Protein AF-A0A5K1FLQ1-F1 (afdb_monomer)

Solvent-accessible surface area (backbone atoms only — not comparable to full-atom values): 3139 Å² total; per-residue (Å²): 119,48,77,44,71,58,61,69,72,69,44,70,67,57,54,54,47,50,61,53,46,52,59,47,50,76,72,33,87,88,55,46,79,45,80,41,52,96,49,89,60,55,61,59,55,47,66,71,74,105

Radius of gyration: 10.5 Å; Cα contacts (8 Å, |Δi|>4): 37; chains: 1; bounding box: 22×19×24 Å

Structure (mmCIF, N/CA/C/O backbone):
data_AF-A0A5K1FLQ1-F1
#
_entry.id   AF-A0A5K1FLQ1-F1
#
loop_
_atom_site.group_PDB
_atom_site.id
_atom_site.type_symbol
_atom_site.label_atom_id
_atom_site.label_alt_id
_atom_site.label_comp_id
_atom_site.label_asym_id
_atom_site.label_entity_id
_atom_site.label_seq_id
_atom_site.pdbx_PDB_ins_code
_atom_site.Cartn_x
_atom_site.Cartn_y
_atom_site.Cartn_z
_atom_site.occupancy
_atom_site.B_iso_or_equiv
_atom_site.auth_seq_id
_atom_site.auth_comp_id
_atom_site.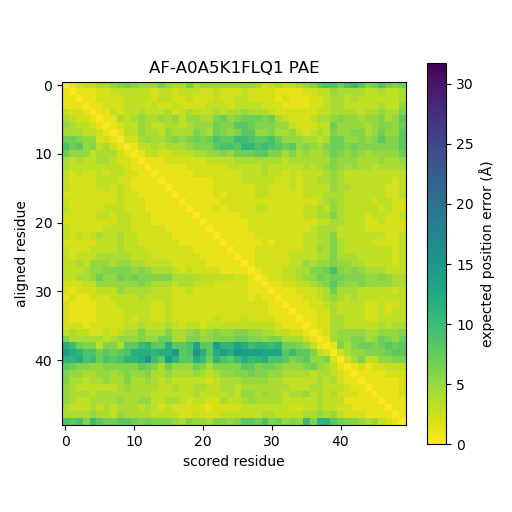auth_asym_id
_atom_site.auth_atom_id
_atom_site.pdbx_PDB_model_num
ATOM 1 N N . VAL A 1 1 ? -11.798 -1.409 3.311 1.00 90.50 1 VAL A N 1
ATOM 2 C CA . VAL A 1 1 ? -1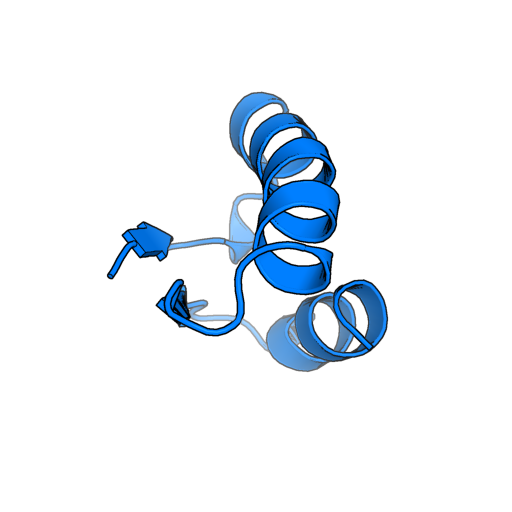0.535 -2.016 2.831 1.00 90.50 1 VAL A CA 1
ATOM 3 C C . VAL A 1 1 ? -10.182 -1.316 1.535 1.00 90.50 1 VAL A C 1
ATOM 5 O O . VAL A 1 1 ? -11.077 -1.185 0.711 1.00 90.50 1 VAL A O 1
ATOM 8 N N . ILE A 1 2 ? -8.959 -0.810 1.386 1.00 93.19 2 ILE A N 1
ATOM 9 C CA . ILE A 1 2 ? -8.452 -0.254 0.121 1.00 93.19 2 ILE A CA 1
ATOM 10 C C . ILE A 1 2 ? -7.304 -1.138 -0.353 1.00 93.19 2 ILE A C 1
ATOM 12 O O . ILE A 1 2 ? -6.464 -1.530 0.458 1.00 93.19 2 ILE A O 1
ATOM 16 N N . ILE A 1 3 ? -7.294 -1.444 -1.647 1.00 92.81 3 ILE A N 1
ATOM 17 C CA . ILE A 1 3 ? -6.243 -2.217 -2.304 1.00 92.81 3 ILE A CA 1
ATOM 18 C C . ILE A 1 3 ? -5.557 -1.287 -3.299 1.00 92.81 3 ILE A C 1
ATOM 20 O O . ILE A 1 3 ? -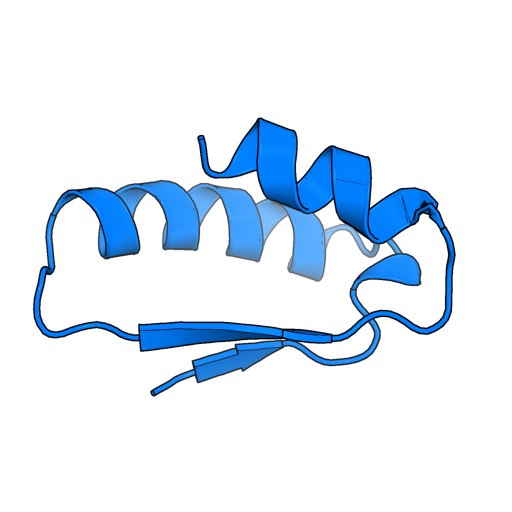6.225 -0.676 -4.130 1.00 92.81 3 ILE A O 1
ATOM 24 N N . MET A 1 4 ? -4.243 -1.150 -3.171 1.00 90.00 4 MET A N 1
ATOM 25 C CA . MET A 1 4 ? -3.404 -0.456 -4.138 1.00 90.00 4 MET A CA 1
ATOM 26 C C . MET A 1 4 ? -2.575 -1.485 -4.881 1.00 90.00 4 MET A C 1
ATOM 28 O O . MET A 1 4 ? -1.681 -2.088 -4.284 1.00 90.00 4 MET A O 1
ATOM 32 N N . ASP A 1 5 ? -2.895 -1.660 -6.157 1.00 89.44 5 ASP A N 1
ATOM 33 C CA . ASP A 1 5 ? -2.199 -2.587 -7.034 1.00 89.44 5 ASP A CA 1
ATOM 34 C C . ASP A 1 5 ? -1.092 -1.904 -7.830 1.00 89.44 5 ASP A C 1
ATOM 36 O O . ASP A 1 5 ? -1.093 -0.682 -7.989 1.00 89.44 5 ASP A O 1
ATOM 40 N N . GLU A 1 6 ? -0.117 -2.698 -8.258 1.00 87.25 6 GLU A N 1
ATOM 41 C CA . GLU A 1 6 ? 1.048 -2.257 -9.025 1.00 87.25 6 GLU A CA 1
ATOM 42 C C . GLU A 1 6 ? 1.772 -1.035 -8.448 1.00 87.25 6 GLU A C 1
ATOM 44 O O . GLU A 1 6 ? 2.284 -0.167 -9.156 1.00 87.25 6 GLU A O 1
ATOM 49 N N . ALA A 1 7 ? 1.921 -1.005 -7.119 1.00 84.38 7 ALA A N 1
ATOM 50 C CA . ALA A 1 7 ? 2.620 0.073 -6.414 1.00 84.38 7 ALA A CA 1
ATOM 51 C C . ALA A 1 7 ? 4.070 0.297 -6.898 1.00 84.38 7 ALA A C 1
ATOM 53 O O . ALA A 1 7 ? 4.682 1.327 -6.604 1.00 84.38 7 ALA A O 1
ATOM 54 N N . HIS A 1 8 ? 4.622 -0.655 -7.650 1.00 83.94 8 HIS A N 1
ATOM 55 C CA . HIS A 1 8 ? 5.947 -0.601 -8.243 1.00 83.94 8 HIS A CA 1
ATOM 56 C C . HIS A 1 8 ? 6.097 0.416 -9.389 1.00 83.94 8 HIS A C 1
ATOM 58 O O . HIS A 1 8 ? 7.226 0.834 -9.640 1.00 83.94 8 HIS A O 1
ATOM 64 N N . GLU A 1 9 ? 5.011 0.852 -10.038 1.00 81.19 9 GLU A N 1
ATOM 65 C CA . GLU A 1 9 ? 5.072 1.819 -11.150 1.00 81.19 9 GLU A CA 1
ATOM 66 C C . GLU A 1 9 ? 5.445 3.244 -10.703 1.00 81.19 9 GLU A C 1
ATOM 68 O O . GLU A 1 9 ? 5.788 4.084 -11.531 1.00 81.19 9 GLU A O 1
ATOM 73 N N . ARG A 1 10 ? 5.421 3.526 -9.387 1.00 81.56 10 ARG A N 1
ATOM 74 C CA . ARG A 1 10 ? 5.898 4.788 -8.776 1.00 81.56 10 ARG A CA 1
ATOM 75 C C . ARG A 1 10 ? 5.361 6.058 -9.455 1.00 81.56 10 ARG A C 1
ATOM 77 O O . ARG A 1 10 ? 6.075 7.051 -9.586 1.00 81.56 10 ARG A O 1
ATOM 84 N N . SER A 1 11 ? 4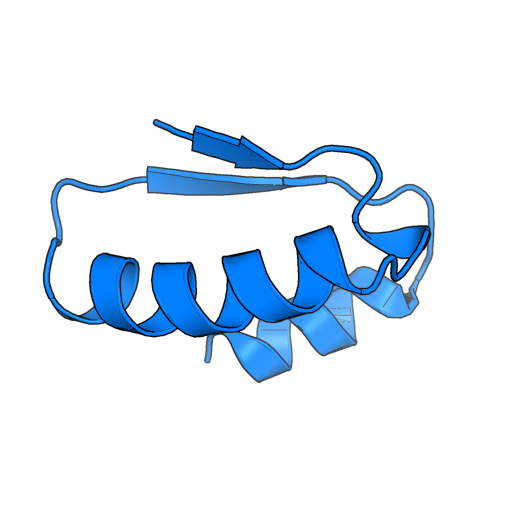.091 6.052 -9.860 1.00 87.12 11 SER A N 1
ATOM 85 C CA . SER A 1 11 ? 3.452 7.257 -10.394 1.00 87.12 11 SER A CA 1
ATOM 86 C C . SER A 1 11 ? 3.364 8.364 -9.329 1.00 87.12 11 SER A C 1
ATOM 88 O O . SER A 1 11 ? 3.220 8.084 -8.134 1.00 87.1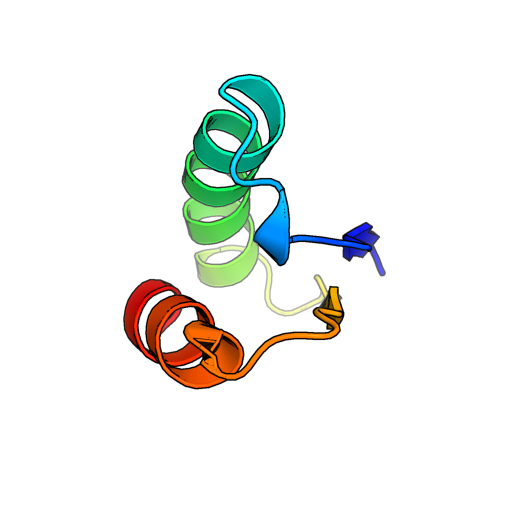2 11 SER A O 1
ATOM 90 N N . LEU A 1 12 ? 3.374 9.632 -9.761 1.00 89.31 12 LEU A N 1
ATOM 91 C CA . LEU A 1 12 ? 3.200 10.786 -8.868 1.00 89.31 12 LEU A CA 1
ATOM 92 C C . LEU A 1 12 ? 1.908 10.676 -8.043 1.00 89.31 12 LEU A C 1
ATOM 94 O O . LEU A 1 12 ? 1.903 10.943 -6.843 1.00 89.31 12 LEU A O 1
ATOM 98 N N . SER A 1 13 ? 0.817 10.249 -8.679 1.00 89.81 13 SER A N 1
ATOM 99 C CA . SER A 1 13 ? -0.481 10.086 -8.024 1.00 89.81 13 SER A CA 1
ATOM 100 C C . SER A 1 13 ? -0.439 9.014 -6.936 1.00 89.81 13 SER A C 1
ATOM 102 O O . SER A 1 13 ? -0.967 9.227 -5.845 1.00 89.81 13 SER A O 1
ATOM 104 N N . THR A 1 14 ? 0.230 7.889 -7.201 1.00 88.88 14 THR A N 1
ATOM 105 C CA . THR A 1 14 ? 0.409 6.791 -6.240 1.00 88.88 14 THR A CA 1
ATOM 106 C C . THR A 1 14 ? 1.221 7.254 -5.027 1.00 88.88 14 THR A C 1
ATOM 108 O O . THR A 1 14 ? 0.840 6.980 -3.888 1.00 88.88 14 THR A O 1
ATOM 111 N N . ASP A 1 15 ? 2.292 8.018 -5.247 1.00 88.88 15 ASP A N 1
ATOM 112 C CA . ASP A 1 15 ? 3.148 8.536 -4.172 1.00 88.88 15 ASP A CA 1
ATOM 113 C C . ASP A 1 15 ? 2.418 9.562 -3.287 1.00 88.88 15 ASP A C 1
ATOM 115 O O . ASP A 1 15 ? 2.490 9.493 -2.053 1.00 88.88 15 ASP A O 1
ATOM 119 N N . VAL A 1 16 ? 1.646 10.471 -3.894 1.00 92.56 16 VAL A N 1
ATOM 120 C CA . VAL A 1 16 ? 0.779 11.405 -3.154 1.00 92.56 16 VAL A CA 1
ATOM 121 C C . VAL A 1 16 ? -0.264 10.640 -2.337 1.00 92.56 16 VAL A C 1
ATOM 123 O O . VAL A 1 16 ? -0.464 10.934 -1.152 1.00 92.56 16 VAL A O 1
ATOM 126 N N . LEU A 1 17 ? -0.897 9.629 -2.938 1.00 92.12 17 LEU A N 1
ATOM 127 C CA . LEU A 1 17 ? -1.905 8.812 -2.272 1.00 92.12 17 LEU A CA 1
ATOM 128 C C . LEU A 1 17 ? -1.315 8.071 -1.065 1.00 92.12 17 LEU A C 1
ATOM 130 O O . LEU A 1 17 ? -1.914 8.100 0.010 1.00 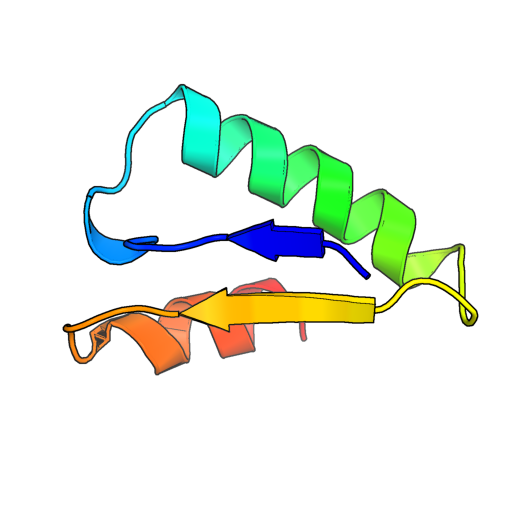92.12 17 LEU A O 1
ATOM 134 N N . PHE A 1 18 ? -0.117 7.492 -1.184 1.00 92.06 18 PHE A N 1
ATOM 135 C CA . PHE A 1 18 ? 0.577 6.864 -0.056 1.00 92.06 18 PHE A CA 1
ATOM 136 C C . PHE A 1 18 ? 0.859 7.843 1.088 1.00 92.06 18 PHE A C 1
ATOM 138 O O . PHE A 1 18 ? 0.652 7.497 2.255 1.00 92.06 18 PHE A O 1
ATOM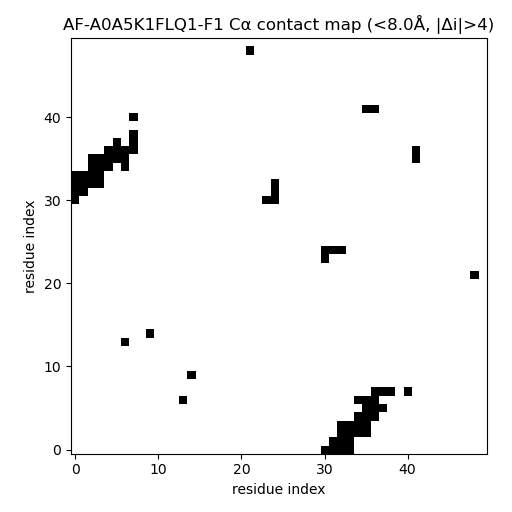 145 N N . GLY A 1 19 ? 1.260 9.079 0.779 1.00 92.69 19 GLY A N 1
ATOM 146 C CA . GLY A 1 19 ? 1.452 10.132 1.781 1.00 92.69 19 GLY A CA 1
ATOM 147 C C . GLY A 1 19 ? 0.180 10.453 2.573 1.00 92.69 19 GLY A C 1
ATOM 148 O O . GLY A 1 19 ? 0.225 10.617 3.798 1.00 92.69 19 GLY A O 1
ATOM 149 N N . ILE A 1 20 ? -0.968 10.502 1.895 1.00 94.31 20 ILE A N 1
ATOM 150 C CA . ILE A 1 20 ? -2.275 10.728 2.528 1.00 94.31 20 ILE A CA 1
ATOM 151 C C . ILE A 1 20 ? -2.689 9.499 3.342 1.00 94.31 20 ILE A C 1
ATOM 153 O O . ILE A 1 20 ? -3.031 9.617 4.522 1.00 94.31 20 ILE A O 1
ATOM 157 N N . LEU A 1 21 ? -2.618 8.311 2.740 1.00 94.00 21 LEU A N 1
ATOM 158 C CA . LEU A 1 21 ? -3.054 7.063 3.359 1.00 94.00 21 LEU A CA 1
ATOM 159 C C . LEU A 1 21 ? -2.242 6.714 4.603 1.00 94.00 21 LEU A C 1
ATOM 161 O O . LEU A 1 21 ? -2.827 6.244 5.574 1.00 94.00 21 LEU A O 1
ATOM 165 N N . LYS A 1 22 ? -0.943 7.028 4.647 1.00 93.31 22 LYS A N 1
ATOM 166 C CA . LYS A 1 22 ? -0.127 6.871 5.861 1.00 93.31 22 LYS A CA 1
ATOM 167 C C . LYS A 1 22 ? -0.736 7.606 7.060 1.00 93.31 22 LYS A C 1
ATOM 169 O O . LYS A 1 22 ? -0.809 7.050 8.154 1.00 93.31 22 LYS A O 1
ATOM 174 N N . LYS A 1 23 ? -1.243 8.829 6.857 1.00 94.31 23 LYS A N 1
ATOM 175 C CA . LYS A 1 23 ? -1.925 9.600 7.915 1.00 94.31 23 LYS A CA 1
ATOM 176 C C . LYS A 1 23 ? -3.276 8.989 8.296 1.00 94.31 23 LYS A C 1
ATOM 178 O O . LYS A 1 23 ? -3.653 9.039 9.465 1.00 94.31 23 LYS A O 1
ATOM 183 N N . VAL A 1 24 ? -4.003 8.432 7.326 1.00 94.44 24 VAL A N 1
ATOM 184 C CA . VAL A 1 24 ? -5.311 7.796 7.553 1.00 94.44 24 VAL A CA 1
ATOM 185 C C . VAL A 1 24 ? -5.154 6.502 8.349 1.00 94.44 24 VAL A C 1
ATOM 187 O O . VAL A 1 24 ? -5.807 6.361 9.379 1.00 94.44 24 VAL A O 1
ATOM 190 N N . VAL A 1 25 ? -4.256 5.608 7.926 1.00 92.94 25 VAL A N 1
ATOM 191 C CA . VAL A 1 25 ? -3.960 4.330 8.599 1.00 92.94 25 VAL A CA 1
ATOM 192 C C . VAL A 1 25 ? -3.510 4.570 10.043 1.00 92.94 25 VAL A C 1
ATOM 194 O O . VAL A 1 25 ? -3.986 3.900 10.953 1.00 92.94 25 VAL A O 1
ATOM 197 N N . ALA A 1 26 ? -2.669 5.584 10.284 1.00 91.81 26 ALA A N 1
ATOM 198 C CA . ALA A 1 26 ? -2.210 5.923 11.633 1.00 91.81 26 ALA A CA 1
ATOM 199 C C . ALA A 1 26 ? -3.337 6.395 12.579 1.00 91.81 26 ALA A C 1
ATOM 201 O O . ALA A 1 26 ? -3.217 6.254 13.795 1.00 91.81 26 ALA A O 1
ATOM 202 N N . ARG A 1 27 ? -4.427 6.968 12.048 1.00 95.38 27 ARG A N 1
ATOM 203 C CA . ARG A 1 27 ? -5.558 7.489 12.843 1.00 95.38 27 ARG A CA 1
ATOM 204 C C . ARG A 1 27 ? -6.732 6.514 12.935 1.00 95.38 27 ARG A C 1
ATOM 206 O O . ARG A 1 27 ? -7.437 6.507 13.941 1.00 95.38 27 ARG A O 1
ATOM 213 N N . ARG A 1 28 ? -6.970 5.720 11.891 1.00 96.12 28 ARG A N 1
ATOM 214 C CA . ARG A 1 28 ? -8.133 4.836 11.754 1.00 96.12 28 ARG A CA 1
ATOM 215 C C . ARG A 1 28 ? -7.731 3.374 11.886 1.00 96.12 28 ARG A C 1
ATOM 217 O O . ARG A 1 28 ? -7.305 2.752 10.921 1.00 96.12 28 ARG A O 1
ATOM 224 N N . ARG A 1 29 ? -7.938 2.805 13.076 1.00 90.12 29 ARG A N 1
ATOM 225 C CA . ARG A 1 29 ? -7.654 1.383 13.356 1.00 90.12 29 ARG A CA 1
ATOM 226 C C . ARG A 1 29 ? -8.575 0.410 12.611 1.00 90.12 29 ARG A C 1
ATOM 228 O O . ARG A 1 29 ? -8.222 -0.750 12.439 1.00 90.12 29 ARG A O 1
ATOM 235 N N . ASP A 1 30 ? -9.745 0.871 12.176 1.00 95.38 30 ASP A N 1
ATOM 236 C CA . ASP A 1 30 ? -10.703 0.106 11.370 1.00 95.38 30 ASP A CA 1
ATOM 237 C C . ASP A 1 30 ? -10.338 0.076 9.874 1.00 95.38 30 ASP A C 1
ATOM 239 O O . ASP A 1 30 ? -10.901 -0.696 9.093 1.00 95.38 30 ASP A O 1
ATOM 243 N N . PHE A 1 31 ? -9.388 0.914 9.456 1.00 94.56 31 PHE A N 1
ATOM 244 C CA . PHE A 1 31 ? -8.985 1.037 8.069 1.00 94.56 31 PHE A CA 1
ATOM 245 C C . PHE A 1 31 ? -7.894 0.018 7.717 1.00 94.56 31 PHE A C 1
ATOM 247 O O . PHE A 1 31 ? -6.809 0.012 8.291 1.00 94.56 31 PHE A O 1
ATOM 254 N N . LYS A 1 32 ? -8.175 -0.830 6.722 1.00 93.25 32 LYS A N 1
ATOM 255 C CA . LYS A 1 32 ? -7.218 -1.798 6.168 1.00 93.25 32 LYS A CA 1
ATOM 256 C C . LYS A 1 32 ? -6.735 -1.332 4.798 1.00 93.25 32 LYS A C 1
ATOM 258 O O . LYS A 1 32 ? -7.562 -1.181 3.892 1.00 93.25 32 LYS A O 1
ATOM 263 N N . LEU A 1 33 ? -5.423 -1.149 4.666 1.00 92.12 33 LEU A N 1
ATOM 264 C CA . LEU A 1 33 ? -4.724 -0.886 3.409 1.00 92.12 33 LEU A CA 1
ATOM 265 C C . LEU A 1 33 ? -3.937 -2.134 3.006 1.00 92.12 33 LEU A C 1
ATOM 267 O O . LEU A 1 33 ? -3.152 -2.641 3.802 1.00 92.12 33 LEU A O 1
ATOM 271 N N . ILE A 1 34 ? -4.146 -2.610 1.783 1.00 91.94 34 ILE A N 1
ATOM 272 C CA . ILE A 1 34 ? -3.387 -3.708 1.181 1.00 91.94 34 ILE A CA 1
ATOM 273 C C . ILE A 1 34 ? -2.626 -3.126 -0.007 1.00 91.94 34 ILE A C 1
ATOM 275 O O . ILE A 1 34 ? -3.223 -2.463 -0.851 1.00 91.94 34 ILE A O 1
ATOM 279 N N . VAL A 1 35 ? -1.315 -3.351 -0.054 1.00 90.50 35 VAL A N 1
ATOM 280 C CA . VAL A 1 35 ? -0.443 -2.872 -1.132 1.00 90.50 35 VAL A CA 1
ATOM 281 C C . VAL A 1 35 ? 0.154 -4.081 -1.835 1.00 90.50 35 VAL A C 1
ATOM 283 O O . VAL A 1 35 ? 0.840 -4.879 -1.196 1.00 90.50 35 VAL A O 1
ATOM 286 N N . THR A 1 36 ? -0.099 -4.216 -3.133 1.00 89.69 36 THR A N 1
ATOM 287 C CA . THR A 1 36 ? 0.453 -5.276 -3.982 1.00 89.69 36 THR A CA 1
ATOM 288 C C . THR A 1 36 ? 1.485 -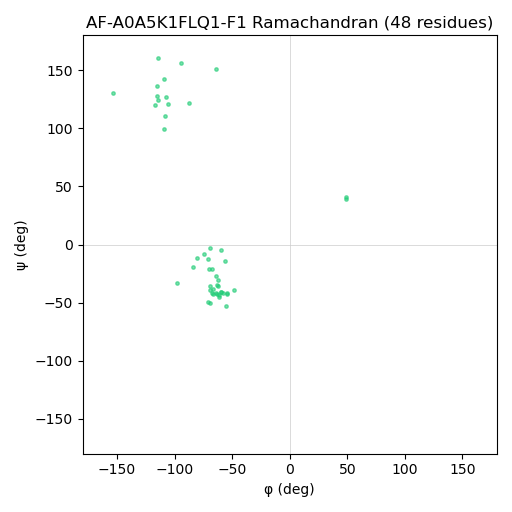4.692 -4.950 1.00 89.69 36 THR A C 1
ATOM 290 O O . THR A 1 36 ? 1.403 -3.544 -5.391 1.00 89.69 36 THR A O 1
ATOM 293 N N . SER A 1 37 ? 2.550 -5.455 -5.196 1.00 86.06 37 SER A N 1
ATOM 294 C CA . SER A 1 37 ? 3.676 -5.056 -6.045 1.00 86.06 37 SER A CA 1
ATOM 295 C C . SER A 1 37 ? 4.340 -6.300 -6.618 1.00 86.06 37 SER A C 1
ATOM 297 O O . SER A 1 37 ? 4.720 -7.189 -5.858 1.00 86.06 37 SER A O 1
ATOM 299 N N . ALA A 1 38 ? 4.563 -6.321 -7.932 1.00 84.19 38 ALA A N 1
ATOM 300 C CA . ALA A 1 38 ? 5.286 -7.393 -8.615 1.00 84.19 38 ALA A CA 1
ATOM 301 C C . ALA A 1 38 ? 6.818 -7.365 -8.397 1.00 84.19 38 ALA A C 1
ATOM 303 O O . ALA A 1 38 ? 7.518 -8.293 -8.792 1.00 84.19 38 ALA A O 1
ATOM 304 N N . THR A 1 39 ? 7.368 -6.313 -7.774 1.00 80.81 39 THR A N 1
ATOM 305 C CA . THR A 1 39 ? 8.827 -6.117 -7.631 1.00 80.81 39 THR A CA 1
ATOM 306 C C . THR A 1 39 ? 9.321 -6.189 -6.181 1.00 80.81 39 THR A C 1
ATOM 308 O O . THR A 1 39 ? 8.570 -5.934 -5.236 1.00 80.81 39 THR A O 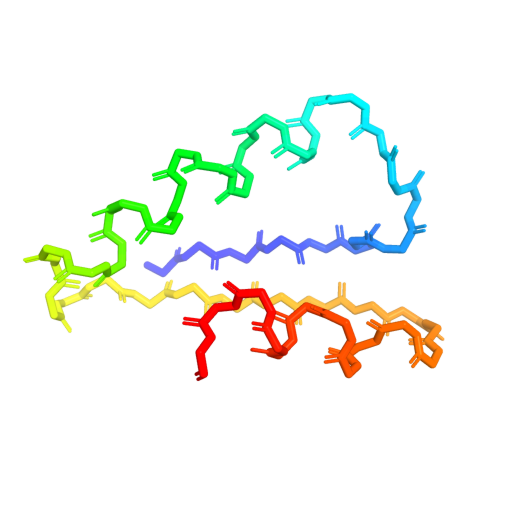1
ATOM 311 N N . LEU A 1 40 ? 10.634 -6.422 -6.007 1.00 64.06 40 LEU A N 1
ATOM 312 C CA . LEU A 1 40 ? 11.354 -6.448 -4.716 1.00 64.06 40 LEU A CA 1
ATOM 313 C C . LEU A 1 40 ? 11.285 -5.129 -3.911 1.00 64.06 40 LEU A C 1
ATOM 315 O O . LEU A 1 40 ? 11.746 -5.069 -2.773 1.00 64.06 40 LEU A O 1
ATOM 319 N N . ASN A 1 41 ? 10.681 -4.064 -4.453 1.00 74.12 41 ASN A N 1
ATOM 320 C CA . ASN A 1 41 ? 10.483 -2.796 -3.744 1.00 74.12 41 ASN A CA 1
ATOM 321 C C . ASN A 1 41 ? 9.454 -2.874 -2.595 1.00 74.12 41 ASN A C 1
ATOM 323 O O . ASN A 1 41 ? 9.302 -1.887 -1.875 1.00 74.12 41 ASN A O 1
ATOM 327 N N . ALA A 1 42 ? 8.794 -4.018 -2.371 1.00 77.69 42 ALA A N 1
ATOM 328 C CA . ALA A 1 42 ? 7.885 -4.250 -1.240 1.00 77.69 42 ALA A CA 1
ATOM 329 C C . ALA A 1 42 ? 8.487 -3.831 0.118 1.00 77.69 42 ALA A C 1
ATOM 331 O O . ALA A 1 42 ? 7.809 -3.199 0.928 1.00 77.69 42 ALA A O 1
ATOM 332 N N . GLN A 1 43 ? 9.786 -4.076 0.329 1.00 81.81 43 GLN A N 1
ATOM 333 C CA . GLN A 1 43 ? 10.479 -3.686 1.562 1.00 81.81 43 GLN A CA 1
ATOM 334 C C . GLN A 1 43 ? 10.483 -2.164 1.783 1.00 81.81 43 GLN A C 1
ATOM 336 O O . GLN A 1 43 ? 10.341 -1.701 2.912 1.00 81.81 43 GLN A O 1
ATOM 341 N N . LYS A 1 44 ? 10.595 -1.362 0.714 1.00 83.88 44 LYS A N 1
ATOM 342 C CA . LYS A 1 44 ? 10.543 0.108 0.811 1.00 83.88 44 LYS A CA 1
ATOM 343 C C . LYS A 1 44 ? 9.159 0.587 1.242 1.00 83.88 44 LYS A C 1
ATOM 345 O O . LYS A 1 44 ? 9.069 1.523 2.030 1.00 83.88 44 LYS A O 1
ATOM 350 N N . PHE A 1 45 ? 8.097 -0.055 0.751 1.00 83.38 45 PHE A N 1
ATOM 351 C CA . PHE A 1 45 ? 6.729 0.248 1.175 1.00 83.38 45 PHE A CA 1
ATOM 352 C C . PHE A 1 45 ? 6.500 -0.159 2.631 1.00 83.38 45 PHE A C 1
ATOM 354 O O . PHE A 1 45 ? 5.951 0.636 3.388 1.00 83.38 45 PHE A O 1
ATOM 361 N N . SER A 1 46 ? 7.002 -1.326 3.051 1.00 83.88 46 SER A N 1
ATOM 362 C CA . SER A 1 46 ? 6.974 -1.738 4.461 1.00 83.88 46 SER A CA 1
ATOM 363 C C . SER A 1 46 ? 7.643 -0.690 5.355 1.00 83.88 46 SER A C 1
ATOM 365 O O . SER A 1 46 ? 7.007 -0.158 6.258 1.00 83.88 46 SER A O 1
ATOM 367 N N . ASN A 1 47 ? 8.881 -0.296 5.034 1.00 87.50 47 ASN A N 1
ATOM 368 C CA . ASN A 1 47 ? 9.620 0.719 5.791 1.00 87.50 47 ASN A CA 1
ATOM 369 C C . ASN A 1 47 ? 8.925 2.096 5.775 1.00 87.50 47 ASN A C 1
ATOM 371 O O . ASN A 1 47 ? 9.059 2.878 6.713 1.00 87.50 47 ASN A O 1
ATOM 375 N N . PHE A 1 48 ? 8.200 2.427 4.700 1.00 87.69 48 PHE A N 1
ATOM 376 C CA . PHE A 1 48 ? 7.451 3.679 4.608 1.00 87.69 48 PHE A CA 1
ATOM 377 C C . PHE A 1 48 ? 6.256 3.711 5.566 1.00 87.69 48 PHE A C 1
ATOM 379 O O . PHE A 1 48 ? 5.980 4.769 6.141 1.00 87.69 48 PHE A O 1
ATOM 386 N N . PHE A 1 49 ? 5.547 2.594 5.738 1.00 87.00 49 PHE A N 1
ATOM 387 C CA . PHE A 1 49 ? 4.380 2.515 6.620 1.00 87.00 49 PHE A CA 1
ATOM 388 C C . PHE A 1 49 ? 4.726 2.252 8.092 1.00 87.00 49 PHE A C 1
ATOM 390 O O . PHE A 1 49 ? 3.927 2.650 8.942 1.00 87.00 49 PHE A O 1
ATOM 397 N N . GLY A 1 50 ? 5.927 1.742 8.382 1.00 75.69 50 GLY A N 1
ATOM 398 C CA . GLY A 1 50 ? 6.429 1.515 9.741 1.00 75.69 50 GLY A CA 1
ATOM 399 C C . GLY A 1 50 ? 6.575 0.038 10.043 1.00 75.69 50 GLY A C 1
ATOM 400 O O . GLY A 1 50 ? 5.530 -0.646 10.076 1.00 75.69 50 GLY A O 1
#

pLDDT: mean 88.19, std 6.27, range [64.06, 96.12]

Mean predicted aligned error: 3.54 Å

Foldseek 3Di:
DEEAEALVVVDPVSVVVLVVVLVVVVVDVPDDYHYYHPDPCVVVSVVSSD

Organism: NCBI:txid210225

Sequence (50 aa):
VIIMDEAHERSLSTDVLFGILKKVVARRRDFKLIVTSATLNAQKFSNFFG

Nearest PDB structures (foldseek):
  6sh6-assembly1_A  TM=9.330E-01  e=1.679E-03  Homo sapiens
  5mqf-assembly1_q  TM=9.119E-01  e=1.679E-03  Homo sapiens
  5jpt-assembly1_A  TM=9.202E-01  e=4.129E-03  Saccharomyces cerevisiae S288C
  8ro2-assembly1_DX  TM=9.549E-01  e=7.698E-03  Homo sapiens
  6up4-assembly1_A  TM=9.433E-01  e=8.841E-03  Mus musculus

InterPro domains:
  IPR027417 P-loop containing nucleoside triphosphate hydrolase [G3DSA:3.40.50.300] (1-50)
  IPR027417 P-loop containing nucleoside triphosphate hydrolase [SSF52540] (1-40)

Secondary structure (DSSP, 8-state):
-EEE--GGG--HHHHHHHHHHHHHHHH-TT--EEE--SSTTHHHHHHHH-